Protein AF-A0AAV7FLM8-F1 (afdb_monomer_lite)

Foldseek 3Di:
DVVVVVLVVQVCQLPDPFFHPAPVRHDDPVCVVVQVVQSVDPFKHWHDWAQKKKWKFFFAAPDPDDDPDDDDDDDDPDPPPPRGTDTQDMDSDDDDVVVVCCSPPPDCPPPDPVVVVVVPGGDIDTDIDHTDIDMDGNDPVRQVVVQVVCVVVPVVVDDDDDDDDDHD

Sequence (168 aa):
MEFERRKAETLASLVAPWPDKSPKGSVDAAIAPLLDAINLHSSFFTTSSCSGRISILRQPGESPKPNHNEDKICPRKSKKKAGGGGWIFVSHEPVDPEVVVDLLFKSPATLSTVEMEEAEGGTLVFRFEPLIVAVECKDVMAAQELVATAIACGFRESGELNSLHLHF

pLDDT: mean 78.64, std 19.64, range [37.44, 98.06]

Secondary structure (DSSP, 8-state):
-HHHHHHHHHHHHHSSSSPPSSTTSS--TTTHHHHHHHHHSTTEEEEEEE--EEEEEEEPP-PPPPPS-----PPP------SPPEEEEEESS---HHHHHHHHH--GGG--HHHHHHHSS-EEEEEEE--EEEEEESSHHHHHHHHHHHHHTT-TT-----S-----

InterPro domains:
  IPR003827 tRNA wybutosine-synthesizing protein [PF02676] (6-161)
  IPR036602 tRNA wybutosine-synthesizing-like superfamily [G3DSA:3.30.1960.10] (1-166)
  IPR036602 tRNA wybutosine-synthesizing-like superfamily [SSF111278] (1-161)

Structure (mmCIF, N/CA/C/O backbone):
data_AF-A0AAV7FLM8-F1
#
_entry.id   AF-A0AAV7FLM8-F1
#
loop_
_atom_site.group_PDB
_atom_site.id
_atom_site.type_symbol
_atom_site.label_atom_id
_atom_site.label_alt_id
_atom_site.label_comp_id
_atom_site.label_asym_id
_atom_site.label_entity_id
_atom_site.label_seq_id
_atom_site.pdbx_PDB_ins_code
_atom_site.Cartn_x
_atom_site.Ca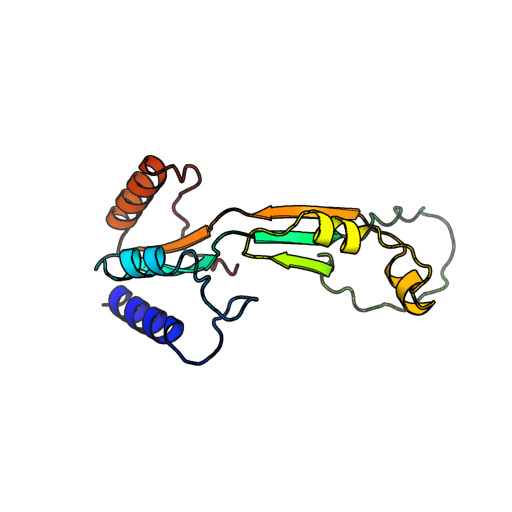rtn_y
_atom_site.Cartn_z
_atom_site.occupancy
_atom_site.B_iso_or_equiv
_atom_site.auth_seq_id
_atom_site.auth_comp_id
_atom_site.auth_asym_id
_atom_site.auth_atom_id
_atom_site.pdbx_PDB_model_num
ATOM 1 N N . MET A 1 1 ? -16.292 7.441 20.236 1.00 67.19 1 MET A N 1
ATOM 2 C CA . MET A 1 1 ? -17.182 8.192 19.323 1.00 67.19 1 MET A CA 1
ATOM 3 C C . MET A 1 1 ? -16.404 8.828 18.179 1.00 67.19 1 MET A C 1
ATOM 5 O O . MET A 1 1 ? -16.821 8.673 17.042 1.00 67.19 1 MET A O 1
ATOM 9 N N . GLU A 1 2 ? -15.285 9.512 18.439 1.00 93.19 2 GLU A N 1
ATOM 10 C CA . GLU A 1 2 ? -14.503 10.166 17.371 1.00 93.19 2 GLU A CA 1
ATOM 11 C C . GLU A 1 2 ? -13.884 9.153 16.384 1.00 93.19 2 GLU A C 1
ATOM 13 O O . GLU A 1 2 ? -13.943 9.349 15.175 1.00 93.19 2 GLU A O 1
ATOM 18 N N . PHE A 1 3 ? -13.344 8.038 16.892 1.00 94.38 3 PHE A N 1
ATOM 19 C CA . PHE A 1 3 ? -12.759 6.972 16.069 1.00 94.38 3 PHE A CA 1
ATOM 20 C C . PHE A 1 3 ? -13.796 6.321 15.149 1.00 94.38 3 PHE A C 1
ATOM 22 O O . PHE A 1 3 ? -13.578 6.180 13.952 1.00 94.38 3 PHE A O 1
ATOM 29 N N . GLU A 1 4 ? -14.956 5.968 15.697 1.00 96.06 4 GLU A N 1
ATOM 30 C CA . GLU A 1 4 ? -16.036 5.308 14.970 1.00 96.06 4 GLU A CA 1
ATOM 31 C C . GLU A 1 4 ? -16.588 6.206 13.855 1.00 96.06 4 GLU A C 1
ATOM 33 O O . GLU A 1 4 ? -16.884 5.719 12.764 1.00 96.06 4 GLU A O 1
ATOM 38 N N . ARG A 1 5 ? -16.655 7.523 14.099 1.00 96.12 5 ARG A N 1
ATOM 39 C CA . ARG A 1 5 ? -17.011 8.521 13.085 1.00 96.12 5 ARG A CA 1
ATOM 40 C C . ARG A 1 5 ? -15.993 8.539 11.939 1.00 96.12 5 ARG A 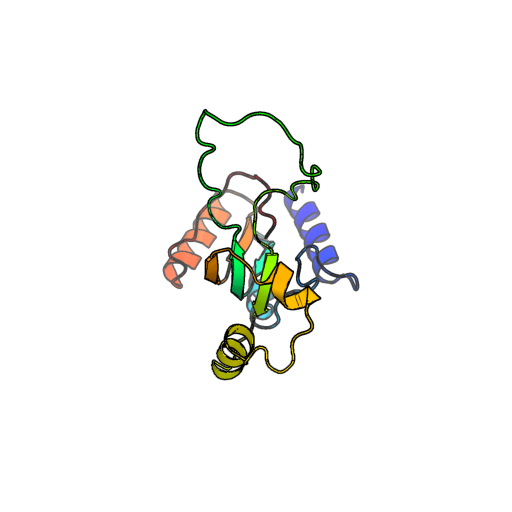C 1
ATOM 42 O O . ARG A 1 5 ? -16.387 8.389 10.786 1.00 96.12 5 ARG A O 1
ATOM 49 N N . ARG A 1 6 ? -14.692 8.662 12.242 1.00 94.81 6 ARG A N 1
ATOM 50 C CA . ARG A 1 6 ? -13.625 8.675 11.218 1.00 94.81 6 ARG A CA 1
ATOM 51 C C . ARG A 1 6 ? -13.538 7.366 10.440 1.00 94.81 6 ARG A C 1
ATOM 53 O O . ARG A 1 6 ? -13.351 7.392 9.223 1.00 94.81 6 ARG A O 1
ATOM 60 N N . LYS A 1 7 ? -13.739 6.234 11.117 1.00 95.50 7 LYS A N 1
ATOM 61 C CA . LYS A 1 7 ? -13.838 4.918 10.486 1.00 95.50 7 LYS A CA 1
ATOM 62 C C . LYS A 1 7 ? -14.981 4.882 9.476 1.00 95.50 7 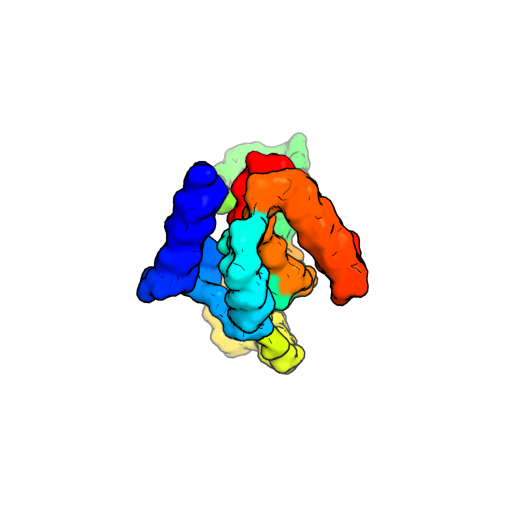LYS A C 1
ATOM 64 O O . LYS A 1 7 ? -14.757 4.532 8.322 1.00 95.50 7 LYS A O 1
ATOM 69 N N . ALA A 1 8 ? -16.189 5.270 9.888 1.00 94.31 8 ALA A N 1
ATOM 70 C CA . ALA A 1 8 ? -17.353 5.275 9.006 1.00 94.31 8 ALA A CA 1
ATOM 71 C C . ALA A 1 8 ? -17.143 6.178 7.777 1.00 94.31 8 ALA A C 1
ATOM 73 O O . ALA A 1 8 ? -17.431 5.764 6.656 1.00 94.31 8 ALA A O 1
ATOM 74 N N . GLU A 1 9 ? -16.586 7.376 7.971 1.00 92.81 9 GLU A N 1
ATOM 75 C CA . GLU A 1 9 ? -16.278 8.314 6.882 1.00 92.81 9 GLU A CA 1
ATOM 76 C C . GLU A 1 9 ? -15.227 7.764 5.910 1.00 92.81 9 GLU A C 1
A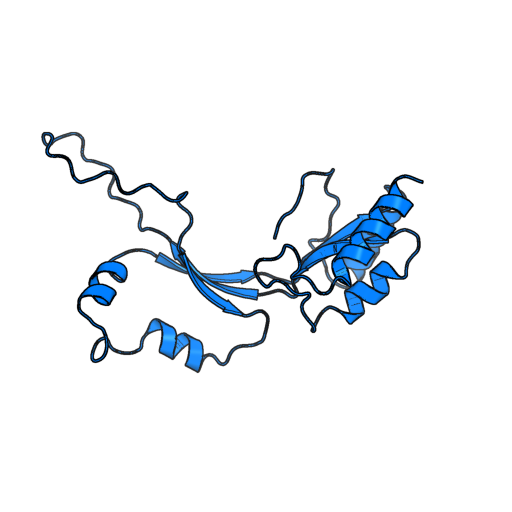TOM 78 O O . GLU A 1 9 ? -15.393 7.864 4.693 1.00 92.81 9 GLU A O 1
ATOM 83 N N . THR A 1 10 ? -14.165 7.147 6.429 1.00 90.81 10 THR A N 1
ATOM 84 C CA . THR A 1 10 ? -13.087 6.591 5.601 1.00 90.81 10 THR A CA 1
ATOM 85 C C . THR A 1 10 ? -13.578 5.402 4.783 1.00 90.81 10 THR A C 1
ATOM 87 O O . THR A 1 10 ? -13.349 5.356 3.576 1.00 90.81 10 THR A O 1
ATOM 90 N N . LEU A 1 11 ? -14.319 4.476 5.400 1.00 91.06 11 LEU A N 1
ATOM 91 C CA . LEU A 1 11 ? -14.888 3.326 4.693 1.00 91.06 11 LEU A CA 1
ATOM 92 C C . LEU A 1 11 ? -15.896 3.757 3.623 1.00 91.06 11 LEU A C 1
ATOM 94 O O . LEU A 1 11 ? -15.875 3.226 2.517 1.00 91.06 11 LEU A O 1
ATOM 98 N N . ALA A 1 12 ? -16.728 4.763 3.909 1.00 89.50 12 ALA A N 1
ATOM 99 C CA . ALA A 1 12 ? -17.630 5.324 2.908 1.00 89.50 12 ALA A CA 1
ATOM 100 C C . ALA A 1 12 ? -16.863 5.923 1.716 1.00 89.50 12 ALA A C 1
ATOM 102 O O . ALA A 1 12 ? -17.291 5.767 0.575 1.00 89.50 12 ALA A O 1
ATOM 103 N N . SER A 1 13 ? -15.713 6.563 1.962 1.00 85.12 13 SER A N 1
ATOM 104 C CA . SER A 1 13 ? -14.852 7.091 0.898 1.00 85.12 13 SER A CA 1
ATOM 105 C C . SER A 1 13 ? -14.172 5.998 0.073 1.00 85.12 13 SER A C 1
ATOM 107 O O . SER A 1 13 ? -13.953 6.223 -1.112 1.00 85.12 13 SER A O 1
ATOM 109 N N . LEU A 1 14 ? -13.823 4.853 0.667 1.00 80.38 14 LEU A N 1
ATOM 110 C CA . LEU A 1 14 ? -13.179 3.737 -0.041 1.00 80.38 14 LEU A CA 1
ATOM 111 C C . LEU A 1 14 ? -14.140 3.001 -0.986 1.00 80.38 14 LEU A C 1
ATOM 113 O O . LEU A 1 14 ? -13.709 2.460 -1.998 1.00 80.38 14 LEU A O 1
ATOM 117 N N . VAL A 1 15 ? -15.437 2.992 -0.667 1.00 78.12 15 VAL A N 1
ATOM 118 C CA . VAL A 1 15 ? -16.491 2.342 -1.472 1.00 78.12 15 VAL A CA 1
ATOM 119 C C . VAL A 1 15 ? -17.152 3.328 -2.450 1.00 78.12 15 VAL A C 1
ATOM 121 O O . VAL A 1 15 ? -18.007 2.955 -3.254 1.00 78.12 15 VAL A O 1
ATOM 124 N N . ALA A 1 16 ? -16.782 4.609 -2.392 1.00 74.31 16 ALA A N 1
ATOM 125 C CA . ALA A 1 16 ? -17.356 5.624 -3.255 1.00 74.31 16 ALA A CA 1
ATOM 126 C C . ALA A 1 16 ? -17.018 5.351 -4.738 1.00 74.31 16 ALA A C 1
ATOM 128 O O . ALA A 1 16 ? -15.926 4.889 -5.050 1.00 74.31 16 ALA A O 1
ATOM 129 N N . PRO A 1 17 ? -17.915 5.693 -5.681 1.00 66.44 17 PRO A N 1
ATOM 130 C CA . PRO A 1 17 ? -17.678 5.496 -7.116 1.00 66.44 17 PRO A CA 1
ATOM 131 C C . PRO A 1 17 ? -16.635 6.464 -7.701 1.00 66.44 17 PRO A C 1
ATOM 133 O O . PRO A 1 17 ? -16.362 6.431 -8.900 1.00 66.44 17 PRO A O 1
ATOM 136 N N . TRP A 1 18 ? -16.101 7.368 -6.879 1.00 70.19 18 TRP A N 1
ATOM 137 C CA . TRP A 1 18 ? -15.096 8.349 -7.267 1.00 70.19 18 TRP A CA 1
ATOM 138 C C . TRP A 1 18 ? -13.701 7.780 -7.025 1.00 70.19 18 TRP A C 1
ATOM 140 O O . TRP A 1 18 ? -13.533 7.012 -6.077 1.00 70.19 18 TRP A O 1
ATOM 150 N N . PRO A 1 19 ? -12.698 8.183 -7.824 1.00 67.69 19 PRO A N 1
ATOM 151 C CA . PRO A 1 19 ? -11.337 7.733 -7.611 1.00 67.69 19 PRO A CA 1
ATOM 152 C C . PRO A 1 19 ? -10.870 8.037 -6.187 1.00 67.69 19 PRO A C 1
ATOM 154 O O . PRO A 1 19 ? -11.159 9.115 -5.652 1.00 67.69 19 PRO A O 1
ATOM 157 N N . ASP A 1 20 ? -10.151 7.098 -5.577 1.00 69.88 20 ASP A N 1
ATOM 158 C CA . ASP A 1 20 ? -9.522 7.353 -4.287 1.00 69.88 20 ASP A CA 1
ATOM 159 C C . ASP A 1 20 ? -8.460 8.466 -4.399 1.00 69.88 20 ASP A C 1
ATOM 161 O O . ASP A 1 20 ? -8.133 8.970 -5.475 1.00 69.88 20 ASP A O 1
ATOM 165 N N . LYS A 1 21 ? -7.926 8.905 -3.258 1.00 67.94 21 LYS A N 1
ATOM 166 C CA . LYS A 1 21 ? -6.948 10.004 -3.228 1.00 67.94 21 LYS A CA 1
ATOM 167 C C . LYS A 1 21 ? -5.545 9.585 -3.687 1.00 67.94 21 LYS A C 1
ATOM 169 O O . LYS A 1 21 ? -4.650 10.430 -3.664 1.00 67.94 21 LYS A O 1
ATOM 174 N N . SER A 1 22 ? -5.328 8.316 -4.039 1.00 67.31 22 SER A N 1
ATOM 175 C CA . SER A 1 22 ? -4.030 7.848 -4.518 1.00 67.31 22 SER A CA 1
ATOM 176 C C . SER A 1 22 ? -3.797 8.303 -5.965 1.00 67.31 22 SER A C 1
ATOM 178 O O . SER A 1 22 ? -4.753 8.549 -6.702 1.00 67.3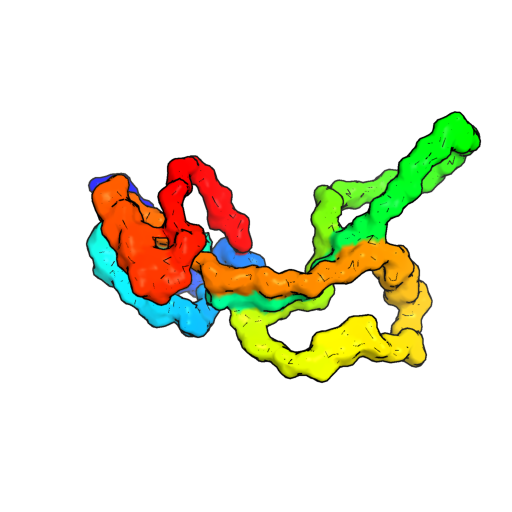1 22 SER A O 1
ATOM 180 N N . PRO A 1 23 ? -2.539 8.359 -6.437 1.00 63.00 23 PRO A N 1
ATOM 181 C CA . PRO A 1 23 ? -2.244 8.615 -7.847 1.00 63.00 23 PRO A CA 1
ATOM 182 C C . PRO A 1 23 ? -2.894 7.607 -8.809 1.00 63.00 23 PRO A C 1
ATOM 184 O O . PRO A 1 23 ? -3.133 7.942 -9.967 1.00 63.00 23 PRO A O 1
ATOM 187 N N . LYS A 1 24 ? -3.176 6.382 -8.336 1.00 68.56 24 LYS A N 1
ATOM 188 C CA . LYS A 1 24 ? -3.861 5.334 -9.103 1.00 68.56 24 LYS A CA 1
ATOM 189 C C . LYS A 1 24 ? -5.373 5.571 -9.174 1.00 68.56 24 LYS A C 1
ATOM 191 O O . LYS A 1 24 ? -6.006 5.167 -10.145 1.00 68.56 24 LYS A O 1
ATOM 196 N N . GLY A 1 25 ? -5.946 6.225 -8.165 1.00 71.81 25 GLY A N 1
ATOM 197 C CA . GLY A 1 25 ? -7.377 6.492 -8.073 1.00 71.81 25 GLY A CA 1
ATOM 198 C C . GLY A 1 25 ? -8.220 5.263 -7.724 1.00 71.81 25 GLY A C 1
ATOM 199 O O . GLY A 1 25 ? -9.441 5.312 -7.842 1.00 71.81 25 GLY A O 1
ATOM 200 N N . SER A 1 26 ? -7.608 4.151 -7.321 1.00 78.38 26 SER A N 1
ATOM 201 C CA . SER A 1 26 ? -8.320 2.941 -6.910 1.00 78.38 26 SER A CA 1
ATOM 202 C C . SER A 1 26 ? -7.455 2.083 -5.998 1.00 78.38 26 SER A C 1
ATOM 204 O O . SER A 1 26 ? -6.251 1.962 -6.238 1.00 78.38 26 SER A O 1
ATOM 206 N N . VAL A 1 27 ? -8.096 1.367 -5.076 1.00 82.81 27 VAL A N 1
ATOM 207 C CA . VAL A 1 27 ? -7.452 0.339 -4.254 1.00 82.81 27 VAL A CA 1
ATOM 208 C C . VAL A 1 27 ? -6.835 -0.752 -5.135 1.00 82.81 27 VAL A C 1
ATOM 210 O O . VAL A 1 27 ? -7.435 -1.223 -6.103 1.00 82.81 27 VAL A O 1
ATOM 213 N N . ASP A 1 28 ? -5.628 -1.188 -4.780 1.00 87.00 28 ASP A N 1
ATOM 214 C CA . ASP A 1 28 ? -4.955 -2.301 -5.442 1.00 87.00 28 ASP A CA 1
ATOM 215 C C . ASP A 1 28 ? -5.672 -3.633 -5.161 1.00 87.00 28 ASP A C 1
ATOM 217 O O . ASP A 1 28 ? -5.765 -4.078 -4.014 1.00 87.00 28 ASP A O 1
ATOM 221 N N . ALA A 1 29 ? -6.142 -4.303 -6.219 1.00 89.12 29 ALA A N 1
ATOM 222 C CA . ALA A 1 29 ? -6.907 -5.549 -6.117 1.00 89.12 29 ALA A CA 1
ATOM 223 C C . ALA A 1 29 ? -6.157 -6.653 -5.349 1.00 89.12 29 ALA A C 1
ATOM 225 O O . ALA A 1 29 ? -6.776 -7.415 -4.608 1.00 89.12 29 ALA A O 1
ATOM 226 N N . ALA A 1 30 ? -4.826 -6.698 -5.472 1.00 90.94 30 ALA A N 1
ATOM 227 C CA . ALA A 1 30 ? -3.972 -7.670 -4.796 1.00 90.94 30 ALA A CA 1
ATOM 228 C C . ALA A 1 30 ? -4.042 -7.598 -3.258 1.00 90.94 30 ALA A C 1
ATOM 230 O O . ALA A 1 30 ? -3.827 -8.610 -2.594 1.00 90.94 30 ALA A O 1
ATOM 231 N N . ILE A 1 31 ? -4.353 -6.428 -2.684 1.00 93.44 31 ILE A N 1
ATOM 232 C CA . ILE A 1 31 ? -4.432 -6.238 -1.225 1.00 93.44 31 ILE A CA 1
ATOM 233 C C . ILE A 1 31 ? -5.845 -5.966 -0.717 1.00 93.44 31 ILE A C 1
ATOM 235 O O . ILE A 1 31 ? -6.033 -5.935 0.496 1.00 93.44 31 ILE A O 1
ATOM 239 N N . ALA A 1 32 ? -6.842 -5.829 -1.595 1.00 92.31 32 ALA A N 1
ATOM 240 C CA . ALA A 1 32 ? -8.230 -5.607 -1.189 1.00 92.31 32 ALA A CA 1
ATOM 241 C C . ALA A 1 32 ? -8.718 -6.612 -0.116 1.00 92.31 32 ALA A C 1
ATOM 243 O O . ALA A 1 32 ? -9.220 -6.152 0.909 1.00 92.31 32 ALA A O 1
ATOM 244 N N . PRO A 1 33 ? -8.457 -7.937 -0.221 1.00 95.44 33 PRO A N 1
ATOM 245 C CA . PRO A 1 33 ? -8.868 -8.886 0.820 1.00 95.44 33 PRO A CA 1
ATOM 246 C C . PRO A 1 33 ? -8.220 -8.631 2.191 1.00 95.44 33 PRO A C 1
ATOM 248 O O . PRO A 1 33 ? -8.846 -8.850 3.227 1.00 95.44 33 PRO A O 1
ATOM 251 N N . LEU A 1 34 ? -6.967 -8.164 2.211 1.00 95.62 34 LEU A N 1
ATOM 252 C CA . LEU A 1 34 ? -6.268 -7.806 3.447 1.00 95.62 34 LEU A CA 1
ATOM 253 C C . LEU A 1 34 ? -6.881 -6.547 4.069 1.00 95.62 34 LEU A C 1
ATOM 255 O O . LEU A 1 34 ? -7.113 -6.514 5.277 1.00 95.62 34 LEU A O 1
ATOM 259 N N . LEU A 1 35 ? -7.159 -5.526 3.251 1.00 95.31 35 LEU A N 1
ATOM 260 C CA . LEU A 1 35 ? -7.777 -4.291 3.731 1.00 95.31 35 LEU A CA 1
ATOM 261 C C . LEU A 1 35 ? -9.176 -4.565 4.292 1.00 95.31 35 LEU A C 1
ATOM 263 O O . LEU A 1 35 ? -9.495 -4.089 5.379 1.00 95.31 35 LEU A O 1
ATOM 267 N N . ASP A 1 36 ? -9.977 -5.389 3.615 1.00 95.19 36 ASP A N 1
ATOM 268 C CA . ASP A 1 36 ? -11.303 -5.800 4.085 1.00 95.19 36 ASP A CA 1
ATOM 269 C C . ASP A 1 36 ? -11.230 -6.524 5.437 1.00 95.19 36 ASP A C 1
ATOM 271 O O . ASP A 1 36 ? -11.990 -6.205 6.356 1.00 95.19 36 ASP A O 1
ATOM 275 N N . ALA A 1 37 ? -10.275 -7.446 5.598 1.00 96.88 37 ALA A N 1
ATOM 276 C CA . ALA A 1 37 ? -10.068 -8.164 6.853 1.00 96.88 37 ALA A CA 1
ATOM 277 C C . ALA A 1 37 ? -9.703 -7.219 8.013 1.00 96.88 37 ALA A C 1
ATOM 279 O O . ALA A 1 37 ? -10.258 -7.342 9.106 1.00 96.88 37 ALA A O 1
ATOM 280 N N . ILE A 1 38 ? -8.818 -6.243 7.776 1.00 97.00 38 ILE A N 1
ATOM 281 C CA . ILE A 1 38 ? -8.458 -5.226 8.777 1.00 97.00 38 ILE A CA 1
ATOM 282 C C . ILE A 1 38 ? -9.675 -4.352 9.113 1.00 97.00 38 ILE A C 1
ATOM 284 O O . ILE A 1 38 ? -9.967 -4.108 10.284 1.00 97.00 38 ILE A O 1
ATOM 288 N N . ASN A 1 39 ? -10.418 -3.906 8.097 1.00 96.62 39 ASN A N 1
ATOM 289 C CA . ASN A 1 39 ? -11.564 -3.010 8.252 1.00 96.62 39 ASN A CA 1
ATOM 290 C C . ASN A 1 39 ? -12.756 -3.654 8.966 1.00 96.62 39 ASN A C 1
ATOM 292 O O . ASN A 1 39 ? -13.544 -2.942 9.600 1.00 96.62 39 ASN A O 1
ATOM 296 N N . LEU A 1 40 ? -12.874 -4.983 8.933 1.00 96.69 40 LEU A N 1
ATOM 297 C CA . LEU A 1 40 ? -13.889 -5.718 9.685 1.00 96.69 40 LEU A CA 1
ATOM 298 C C . LEU A 1 40 ? -13.670 -5.626 11.207 1.00 96.69 40 LEU A C 1
ATOM 300 O O . LEU A 1 40 ? -14.627 -5.709 11.978 1.00 96.69 40 LEU A O 1
ATOM 304 N N . HIS A 1 41 ? -12.433 -5.404 11.660 1.00 97.31 41 HIS A N 1
ATOM 305 C CA . HIS A 1 41 ? -12.102 -5.349 13.081 1.00 97.31 41 HIS A CA 1
ATOM 306 C C . HIS A 1 41 ? -12.567 -4.042 13.737 1.00 97.31 41 HIS A C 1
ATOM 308 O O . HIS A 1 41 ? -12.313 -2.950 13.234 1.00 97.31 41 HIS A O 1
ATOM 314 N N . SER A 1 42 ? -13.213 -4.105 14.903 1.00 96.88 42 SER A N 1
ATOM 315 C CA . SER A 1 42 ? -13.817 -2.929 15.555 1.00 96.88 42 SER A CA 1
ATOM 316 C C . SER A 1 42 ? -12.810 -1.856 15.989 1.00 96.88 42 SER A C 1
ATOM 318 O O . SER A 1 42 ? -13.194 -0.693 16.105 1.00 96.88 42 SER A O 1
ATOM 320 N N . SER A 1 43 ? -11.540 -2.222 16.183 1.00 97.56 43 SER A N 1
ATOM 321 C CA . SER A 1 43 ? -10.477 -1.310 16.630 1.00 97.56 43 SER A CA 1
ATOM 322 C C . SER A 1 43 ? -9.590 -0.754 15.513 1.00 97.56 43 SER A C 1
ATOM 324 O O . SER A 1 43 ? -8.684 0.017 15.820 1.00 97.56 43 SER A O 1
ATOM 326 N N . PHE A 1 44 ? -9.826 -1.114 14.245 1.00 97.19 44 PHE A N 1
ATOM 327 C CA . PHE A 1 44 ? -8.964 -0.723 13.120 1.00 97.19 44 PHE A CA 1
ATOM 328 C C . PHE A 1 44 ? -9.762 -0.169 11.944 1.00 97.19 44 PHE A C 1
ATOM 330 O O . PHE A 1 44 ? -10.904 -0.575 11.713 1.00 97.19 44 PHE A O 1
ATOM 337 N N . PHE A 1 45 ? -9.151 0.728 11.176 1.00 96.56 45 PHE A N 1
ATOM 338 C CA . PHE A 1 45 ? -9.529 0.955 9.784 1.00 96.56 45 PHE A CA 1
ATOM 339 C C . PHE A 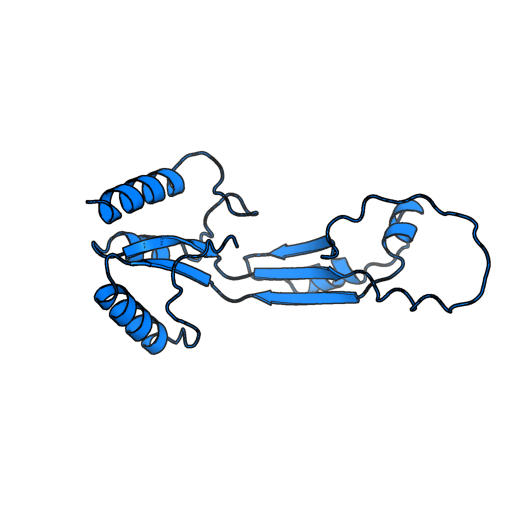1 45 ? -8.330 1.394 8.945 1.00 96.56 45 PHE A C 1
ATOM 341 O O . PHE A 1 45 ? -7.423 2.069 9.430 1.00 96.56 45 PHE A O 1
ATOM 348 N N . THR A 1 46 ? -8.318 0.996 7.680 1.00 94.88 46 THR A N 1
ATOM 349 C CA . THR A 1 46 ? -7.260 1.319 6.726 1.00 94.88 46 THR A CA 1
ATOM 350 C C . THR A 1 46 ? -7.489 2.699 6.128 1.00 94.88 46 THR A C 1
ATOM 352 O O . THR A 1 46 ? -8.620 3.081 5.827 1.00 94.88 46 THR A O 1
ATOM 355 N N . THR A 1 47 ? -6.403 3.424 5.898 1.00 90.69 47 THR A N 1
ATOM 356 C CA . THR A 1 47 ? -6.386 4.696 5.170 1.00 90.69 47 THR A CA 1
ATOM 357 C C . THR A 1 47 ? -5.584 4.506 3.874 1.00 90.69 47 THR A C 1
ATOM 359 O O . THR A 1 47 ? -5.796 3.517 3.170 1.00 90.69 47 THR A O 1
ATOM 362 N N . SER A 1 48 ? -4.659 5.410 3.540 1.00 87.31 48 SER A N 1
ATOM 363 C CA . SER A 1 48 ? -3.782 5.294 2.370 1.00 87.31 48 SER A CA 1
ATOM 364 C C . SER A 1 48 ? -3.003 3.970 2.392 1.00 87.31 48 SER A C 1
ATOM 366 O O . SER A 1 48 ? -2.218 3.728 3.307 1.00 87.31 48 SER A O 1
ATOM 368 N N . SER A 1 49 ? -3.204 3.114 1.390 1.00 90.06 49 SER A N 1
ATOM 369 C CA . SER A 1 49 ? -2.539 1.807 1.279 1.00 90.06 49 SER A CA 1
ATOM 370 C C . SER A 1 49 ? -2.136 1.529 -0.173 1.00 90.06 49 SER A C 1
ATOM 372 O O . SER A 1 49 ? -2.786 2.017 -1.093 1.00 90.06 49 SER A O 1
ATOM 374 N N . CYS A 1 50 ? -1.066 0.763 -0.380 1.00 91.38 50 CYS A N 1
ATOM 375 C CA . CYS A 1 50 ? -0.488 0.434 -1.686 1.00 91.38 50 CYS A CA 1
ATOM 376 C C . CYS A 1 50 ? 0.041 -1.004 -1.658 1.00 91.38 50 CYS A C 1
ATOM 378 O O . CYS A 1 50 ? 0.738 -1.365 -0.711 1.00 91.38 50 CYS A O 1
ATOM 380 N N . SER A 1 51 ? -0.225 -1.812 -2.691 1.00 93.19 51 SER A N 1
ATOM 381 C CA . SER A 1 51 ? 0.247 -3.206 -2.803 1.00 93.19 51 SER A CA 1
ATOM 382 C C . SER A 1 51 ? 1.757 -3.350 -3.005 1.00 93.19 51 SER A C 1
ATOM 384 O O . SER A 1 51 ? 2.275 -4.464 -3.048 1.00 93.19 51 SER A O 1
ATOM 386 N N . GLY A 1 52 ? 2.464 -2.228 -3.110 1.00 93.12 52 GLY A N 1
ATOM 387 C CA . GLY A 1 52 ? 3.828 -2.151 -3.601 1.00 93.12 52 GLY A CA 1
ATOM 388 C C . GLY A 1 52 ? 3.843 -1.812 -5.087 1.00 93.12 52 GLY A C 1
ATOM 389 O O . GLY A 1 52 ? 2.867 -2.020 -5.807 1.00 93.12 52 GLY A O 1
ATOM 390 N N . ARG A 1 53 ? 4.955 -1.237 -5.540 1.00 92.69 53 ARG A N 1
ATOM 391 C CA . ARG A 1 53 ? 5.118 -0.801 -6.928 1.00 92.69 53 ARG A CA 1
ATOM 392 C C . ARG A 1 53 ? 6.561 -0.892 -7.386 1.00 92.69 53 ARG A C 1
ATOM 394 O O . ARG A 1 53 ? 7.492 -0.692 -6.604 1.00 92.69 53 ARG A O 1
ATOM 401 N N . ILE A 1 54 ? 6.738 -1.111 -8.681 1.00 93.62 54 ILE A N 1
ATOM 402 C CA . ILE A 1 54 ? 7.981 -0.787 -9.375 1.00 93.62 54 ILE A CA 1
ATOM 403 C C . ILE A 1 54 ? 7.813 0.529 -10.121 1.00 93.62 54 ILE A C 1
ATOM 405 O O . ILE A 1 54 ? 6.734 0.848 -10.622 1.00 93.62 54 ILE A O 1
ATOM 409 N N . SER A 1 55 ? 8.883 1.311 -10.190 1.00 92.75 55 SER A N 1
ATOM 410 C CA . SER A 1 55 ? 8.858 2.603 -10.860 1.00 92.75 55 SER A CA 1
ATOM 411 C C . SER A 1 55 ? 10.197 2.974 -11.470 1.00 92.75 55 SER A C 1
ATOM 413 O O . SER A 1 55 ? 11.252 2.547 -11.000 1.00 92.75 55 SER A O 1
ATOM 415 N N . ILE A 1 56 ? 10.138 3.787 -12.521 1.00 92.00 56 ILE A N 1
ATOM 416 C CA . ILE A 1 56 ? 11.298 4.417 -13.144 1.00 92.00 56 ILE A CA 1
ATOM 417 C C . ILE A 1 56 ? 11.067 5.916 -13.092 1.00 92.00 56 ILE A C 1
ATOM 419 O O . ILE A 1 56 ? 10.086 6.416 -13.644 1.00 92.00 56 ILE A O 1
ATOM 423 N N . LEU A 1 57 ? 11.972 6.630 -12.430 1.00 89.94 57 LEU A N 1
ATOM 424 C CA . LEU A 1 57 ? 11.927 8.084 -12.318 1.00 89.94 57 LEU A CA 1
ATOM 425 C C . LEU A 1 57 ? 13.166 8.692 -12.971 1.00 89.94 57 LEU A C 1
ATOM 427 O O . LEU A 1 57 ? 14.279 8.215 -12.751 1.00 89.94 57 LEU A O 1
ATOM 431 N N . ARG A 1 58 ? 12.992 9.774 -13.732 1.00 86.31 58 ARG A N 1
ATOM 432 C CA . ARG A 1 58 ? 14.107 10.584 -14.239 1.00 86.31 58 ARG A CA 1
ATOM 433 C C . ARG A 1 58 ? 14.416 11.693 -13.260 1.00 86.31 58 ARG A C 1
ATOM 435 O O . ARG A 1 58 ? 13.702 12.689 -13.241 1.00 86.31 58 ARG A O 1
ATOM 442 N N . GLN A 1 59 ? 15.480 11.553 -12.482 1.00 84.06 59 GLN A N 1
ATOM 443 C CA . GLN A 1 59 ? 15.965 12.626 -11.623 1.00 84.06 59 GLN A CA 1
ATOM 444 C C . GLN A 1 59 ? 16.815 13.613 -12.437 1.00 84.06 59 GLN A C 1
ATOM 446 O O . GLN A 1 59 ? 17.618 13.173 -13.266 1.00 84.06 59 GLN A O 1
ATOM 451 N N . PRO A 1 60 ? 16.665 14.935 -12.224 1.00 76.19 60 PRO A N 1
ATOM 452 C CA . PRO A 1 60 ? 17.542 15.917 -12.850 1.00 76.19 60 PRO A CA 1
ATOM 453 C C . PRO A 1 60 ? 18.999 15.600 -12.505 1.00 76.19 60 PRO A C 1
ATOM 455 O O . PRO A 1 60 ? 19.299 15.271 -11.357 1.00 76.19 60 PRO A O 1
ATOM 458 N N . GLY A 1 61 ? 19.901 15.699 -13.482 1.00 66.06 61 GLY A N 1
ATOM 459 C CA . GLY A 1 61 ? 21.332 15.581 -13.208 1.00 66.06 61 GLY A CA 1
ATOM 460 C C . GLY A 1 61 ? 21.775 16.686 -12.251 1.00 66.06 61 GLY A C 1
ATOM 461 O O . GLY A 1 61 ? 21.200 17.780 -12.256 1.00 66.06 61 GLY A O 1
ATOM 462 N N . GLU A 1 62 ? 22.791 16.422 -11.428 1.00 61.38 62 GLU A N 1
ATOM 463 C CA . GLU A 1 62 ? 23.430 17.487 -10.659 1.00 61.38 62 GLU A CA 1
ATOM 464 C C . GLU A 1 62 ? 23.928 18.551 -11.642 1.00 61.38 62 GLU A C 1
ATOM 466 O O . GLU A 1 62 ? 24.809 18.299 -12.465 1.00 61.38 62 GLU A O 1
ATOM 471 N N . SER A 1 63 ? 23.341 19.749 -11.600 1.00 54.59 63 SER A N 1
ATOM 472 C CA . SER A 1 63 ? 23.877 20.874 -12.358 1.00 54.59 63 SER A CA 1
ATOM 473 C C . SER A 1 63 ? 25.315 21.114 -11.888 1.00 54.59 63 SER A C 1
ATOM 475 O O . SER A 1 63 ? 25.512 21.199 -10.668 1.00 54.59 63 SER A O 1
ATOM 477 N N . PRO A 1 64 ? 26.301 21.276 -12.792 1.00 52.91 64 PRO A N 1
ATOM 478 C CA . PRO A 1 64 ? 27.636 21.704 -12.402 1.00 52.91 64 PRO A CA 1
ATOM 479 C C . PRO A 1 64 ? 27.508 22.939 -11.510 1.00 52.91 64 PRO A C 1
ATOM 481 O O . PRO A 1 64 ? 26.789 23.882 -11.855 1.00 52.91 64 PRO A O 1
ATOM 484 N N . LYS A 1 65 ? 28.146 22.918 -10.332 1.00 45.88 65 LYS A N 1
ATOM 485 C CA . LYS A 1 65 ? 28.199 24.096 -9.458 1.00 45.88 65 LYS A CA 1
ATOM 486 C C . LYS A 1 65 ? 28.680 25.272 -10.314 1.00 45.88 65 LYS A C 1
ATOM 488 O O . LYS A 1 65 ? 29.670 25.096 -11.026 1.00 45.88 65 LYS A O 1
ATOM 493 N N . PRO A 1 66 ? 28.000 26.431 -10.299 1.00 46.41 66 PRO A N 1
ATOM 494 C CA . PRO A 1 66 ? 28.435 27.558 -11.104 1.00 46.41 66 PRO A CA 1
ATOM 495 C C . PRO A 1 66 ? 29.857 27.914 -10.676 1.00 46.41 66 PRO A C 1
ATOM 497 O O . PRO A 1 66 ? 30.096 28.256 -9.515 1.00 46.41 66 PRO A O 1
ATOM 500 N N . ASN A 1 67 ? 30.806 27.789 -11.604 1.00 44.69 67 ASN A N 1
ATOM 501 C CA . ASN A 1 67 ? 32.110 28.397 -11.426 1.00 44.69 67 ASN A CA 1
ATOM 502 C C . ASN A 1 67 ? 31.867 29.897 -11.246 1.00 44.69 67 ASN A C 1
ATOM 504 O O . ASN A 1 67 ? 31.136 30.520 -12.012 1.00 44.69 67 ASN A O 1
ATOM 508 N N . HIS A 1 68 ? 32.431 30.455 -10.179 1.00 49.59 68 HIS A N 1
ATOM 509 C CA . HIS A 1 68 ? 32.333 31.867 -9.823 1.00 49.59 68 HIS A CA 1
ATOM 510 C C . HIS A 1 68 ? 33.213 32.715 -10.755 1.00 49.59 68 HIS A C 1
ATOM 512 O O . HIS A 1 68 ? 34.142 33.384 -10.324 1.00 49.59 68 HIS A O 1
ATOM 518 N N . ASN A 1 69 ? 32.973 32.640 -12.054 1.00 50.59 69 ASN A N 1
ATOM 519 C CA . ASN A 1 69 ? 33.471 33.585 -13.033 1.00 50.59 69 ASN A CA 1
ATOM 520 C C . ASN A 1 69 ? 32.626 33.391 -14.289 1.00 50.59 69 ASN A C 1
ATOM 522 O O . ASN A 1 69 ? 32.320 32.249 -14.598 1.00 50.59 69 ASN A O 1
ATOM 526 N N . GLU A 1 70 ? 32.287 34.481 -14.969 1.00 41.31 70 GLU A N 1
ATOM 527 C CA . GLU A 1 70 ? 31.587 34.599 -16.262 1.00 41.31 70 GLU A CA 1
ATOM 528 C C . GLU A 1 70 ? 30.233 35.322 -16.150 1.00 41.31 70 GLU A C 1
ATOM 530 O O . GLU A 1 70 ? 29.295 34.926 -15.453 1.00 41.31 70 GLU A O 1
ATOM 535 N N . ASP A 1 71 ? 30.210 36.472 -16.821 1.00 44.56 71 ASP A N 1
ATOM 536 C CA . ASP A 1 71 ? 29.209 37.519 -16.752 1.00 44.56 71 ASP A CA 1
ATOM 537 C C . ASP A 1 71 ? 27.854 37.136 -17.355 1.00 44.56 71 ASP A C 1
ATOM 539 O O . ASP A 1 71 ? 27.703 36.327 -18.268 1.00 44.56 71 ASP A O 1
ATOM 543 N N . LYS A 1 72 ? 26.839 37.799 -16.808 1.00 51.28 72 LYS A N 1
ATOM 544 C CA . LYS A 1 72 ? 25.411 37.643 -17.075 1.00 51.28 72 LYS A CA 1
ATOM 545 C C . LYS A 1 72 ? 25.037 37.719 -18.561 1.00 51.28 72 LYS A C 1
ATOM 547 O O . LYS A 1 72 ? 25.022 38.812 -19.118 1.00 51.28 72 LYS A O 1
ATOM 552 N N . ILE A 1 73 ? 24.472 36.635 -19.099 1.00 40.66 73 ILE A N 1
ATOM 553 C CA . ILE A 1 73 ? 23.342 36.690 -20.046 1.00 40.66 73 ILE A CA 1
ATOM 554 C C . ILE A 1 73 ? 22.319 35.615 -19.650 1.00 40.66 73 ILE A C 1
ATOM 556 O O . ILE A 1 73 ? 22.616 34.428 -19.580 1.00 40.66 73 ILE A O 1
ATOM 560 N N . CYS A 1 74 ? 21.106 36.058 -19.321 1.00 44.19 74 CYS A N 1
ATOM 561 C CA . CYS A 1 74 ? 20.022 35.250 -18.764 1.00 44.19 74 CYS A CA 1
ATOM 562 C C . CYS A 1 74 ? 19.436 34.235 -19.767 1.00 44.19 74 CYS A C 1
ATOM 564 O O . CYS A 1 74 ? 18.887 34.674 -20.781 1.00 44.19 74 CYS A O 1
ATOM 566 N N . PRO A 1 75 ? 19.327 32.933 -19.433 1.00 37.44 75 PRO A N 1
ATOM 567 C CA . PRO A 1 75 ? 18.281 32.093 -19.983 1.00 37.44 75 PRO A CA 1
ATOM 568 C C . PRO A 1 75 ? 17.055 32.093 -19.058 1.00 37.44 75 PRO A C 1
ATOM 570 O O . PRO A 1 75 ? 17.120 32.273 -17.839 1.00 37.44 75 PRO A O 1
ATOM 573 N N . ARG A 1 76 ? 15.895 31.964 -19.698 1.00 37.78 76 ARG A N 1
ATOM 574 C CA . ARG A 1 76 ? 14.544 32.073 -19.142 1.00 37.78 76 ARG A CA 1
ATOM 575 C C . ARG A 1 76 ? 14.373 31.174 -17.911 1.00 37.78 76 ARG A C 1
ATOM 577 O O . ARG A 1 76 ? 14.652 29.982 -17.967 1.00 37.78 76 ARG A O 1
ATOM 584 N N . LYS A 1 77 ? 13.848 31.738 -16.816 1.00 37.50 77 LYS A N 1
ATOM 585 C CA . LYS A 1 77 ? 13.406 30.986 -15.632 1.00 37.50 77 LYS A CA 1
ATOM 586 C C . LYS A 1 77 ? 12.231 30.081 -16.025 1.00 37.50 77 LYS A C 1
ATOM 588 O O . LYS A 1 77 ? 11.077 30.496 -15.926 1.00 37.50 77 LYS A O 1
ATOM 593 N N . SER A 1 78 ? 12.505 28.857 -16.470 1.00 38.12 78 SER A N 1
ATOM 594 C CA . SER A 1 78 ? 11.498 27.801 -16.447 1.00 38.12 78 SER A CA 1
ATOM 595 C C . SER A 1 78 ? 11.098 27.599 -14.986 1.00 38.12 78 SER A C 1
ATOM 597 O O . SER A 1 78 ? 11.939 27.547 -14.084 1.00 38.12 78 SER A O 1
ATOM 599 N N . LYS A 1 79 ? 9.788 27.610 -14.722 1.00 37.47 79 LYS A N 1
ATOM 600 C CA . LYS A 1 79 ? 9.231 27.342 -13.395 1.00 37.47 79 LYS A CA 1
ATOM 601 C C . LYS A 1 79 ? 9.815 26.013 -12.918 1.00 37.47 79 LYS A C 1
ATOM 603 O O . LYS A 1 79 ? 9.447 24.971 -13.452 1.00 37.47 79 LYS A O 1
ATOM 608 N N . LYS A 1 80 ? 10.727 26.054 -11.942 1.00 39.97 80 LYS A N 1
ATOM 609 C CA . LYS A 1 80 ? 11.221 24.863 -11.249 1.00 39.97 80 LYS A CA 1
ATOM 610 C C . LYS A 1 80 ? 10.006 24.185 -10.613 1.00 39.97 80 LYS A C 1
ATOM 612 O O . LYS A 1 80 ? 9.573 24.596 -9.538 1.00 39.97 80 LYS A O 1
ATOM 617 N N . LYS A 1 81 ? 9.422 23.185 -11.287 1.00 45.50 81 LYS A N 1
ATOM 618 C CA . LYS A 1 81 ? 8.672 22.135 -10.590 1.00 45.50 81 LYS A CA 1
ATOM 619 C C . LYS A 1 81 ? 9.624 21.632 -9.502 1.00 45.50 81 LYS A C 1
ATOM 621 O O . LYS A 1 81 ? 10.818 21.497 -9.776 1.00 45.50 81 LYS A O 1
ATOM 626 N N . ALA A 1 82 ? 9.133 21.510 -8.268 1.00 43.66 82 ALA A N 1
ATOM 627 C CA . ALA A 1 82 ? 9.918 21.030 -7.131 1.00 43.66 82 ALA A CA 1
ATOM 628 C C . ALA A 1 82 ? 10.804 19.864 -7.595 1.00 43.66 82 ALA A C 1
ATOM 630 O O . ALA A 1 82 ? 10.299 19.006 -8.308 1.00 43.66 82 ALA A O 1
ATOM 631 N N . GLY A 1 83 ? 12.103 19.898 -7.280 1.00 48.22 83 GLY A N 1
ATOM 632 C CA . GLY A 1 83 ? 13.179 19.141 -7.945 1.00 48.22 83 GLY A CA 1
ATOM 633 C C . GLY A 1 83 ? 13.127 17.606 -7.880 1.00 48.22 83 GLY A C 1
ATOM 634 O O . GLY A 1 83 ? 14.166 16.968 -7.999 1.00 48.22 83 GLY A O 1
ATOM 635 N N . GLY A 1 84 ? 11.954 17.011 -7.678 1.00 52.00 84 GLY A N 1
ATOM 636 C CA . GLY A 1 84 ? 11.680 15.610 -7.937 1.00 52.00 84 GLY A CA 1
ATOM 637 C C . GLY A 1 84 ? 11.515 15.383 -9.435 1.00 52.00 84 GLY A C 1
ATOM 638 O O . GLY A 1 84 ? 10.836 16.133 -10.133 1.00 52.00 84 GLY A O 1
ATOM 639 N N . GLY A 1 85 ? 12.185 14.354 -9.921 1.00 65.38 85 GLY A N 1
ATOM 640 C CA . GLY A 1 85 ? 12.104 13.894 -11.293 1.00 65.38 85 GLY A CA 1
ATOM 641 C C . GLY A 1 85 ? 10.699 13.618 -11.835 1.00 65.38 85 GLY A C 1
ATOM 642 O O . GLY A 1 85 ? 9.716 13.587 -11.097 1.00 65.38 85 GLY A O 1
ATOM 643 N N . GLY A 1 86 ? 10.614 13.371 -13.143 1.00 78.44 86 GLY A N 1
ATOM 644 C CA . GLY A 1 86 ? 9.393 12.878 -13.786 1.00 78.44 86 GLY A CA 1
ATOM 645 C C . GLY A 1 86 ? 9.271 11.357 -13.675 1.00 78.44 86 GLY A C 1
ATOM 646 O O . GLY A 1 86 ? 10.276 10.651 -13.773 1.00 78.44 86 GLY A O 1
ATOM 647 N N . TRP A 1 87 ? 8.053 10.849 -13.493 1.00 84.88 87 TRP A N 1
ATOM 648 C CA . TRP A 1 87 ? 7.773 9.416 -13.596 1.00 84.88 87 TRP A CA 1
ATOM 649 C C . TRP A 1 87 ? 7.788 9.008 -15.072 1.00 84.88 87 TRP A C 1
ATOM 651 O O . TRP A 1 87 ? 7.071 9.595 -15.878 1.00 84.88 87 TRP A O 1
ATOM 661 N N . ILE A 1 88 ? 8.607 8.017 -15.413 1.00 88.31 88 ILE A N 1
ATOM 662 C CA . ILE A 1 88 ? 8.655 7.393 -16.744 1.00 88.31 88 ILE A CA 1
ATOM 663 C C . ILE A 1 88 ? 7.794 6.131 -16.759 1.00 88.31 88 ILE A C 1
ATOM 665 O O . ILE A 1 88 ? 7.122 5.842 -17.742 1.00 88.31 88 ILE A O 1
ATOM 669 N N . PHE A 1 89 ? 7.815 5.379 -15.658 1.00 90.56 89 PHE A N 1
ATOM 670 C CA . PHE A 1 89 ? 7.110 4.111 -15.542 1.00 90.56 89 PHE A CA 1
ATOM 671 C C . PHE A 1 89 ? 6.635 3.878 -14.112 1.00 90.56 89 PHE A C 1
ATOM 673 O O . PHE A 1 89 ? 7.366 4.192 -13.169 1.00 90.56 89 PHE A O 1
ATOM 680 N N . VAL A 1 90 ? 5.444 3.293 -13.961 1.00 91.62 90 VAL A N 1
ATOM 681 C CA . VAL A 1 90 ? 4.886 2.801 -12.693 1.00 91.62 90 VAL A CA 1
ATOM 682 C C . VAL A 1 90 ? 4.075 1.549 -12.966 1.00 91.62 90 VAL A C 1
ATOM 684 O O . VAL A 1 90 ? 3.242 1.549 -13.867 1.00 91.62 90 VAL A O 1
ATOM 687 N N . SER A 1 91 ? 4.265 0.515 -12.153 1.00 91.94 91 SER A N 1
ATOM 688 C CA . SER A 1 91 ? 3.367 -0.637 -12.112 1.00 91.94 91 SER A CA 1
ATOM 689 C C . SER A 1 91 ? 3.178 -1.120 -10.681 1.00 91.94 91 SER A C 1
ATOM 691 O O . SER A 1 91 ? 4.144 -1.208 -9.927 1.00 91.94 91 SER A O 1
ATOM 693 N N . HIS A 1 92 ? 1.935 -1.454 -10.338 1.00 91.81 92 HIS A N 1
ATOM 694 C CA . HIS A 1 92 ? 1.556 -2.127 -9.089 1.00 91.81 92 HIS A CA 1
ATOM 695 C C . HIS A 1 92 ? 1.484 -3.657 -9.255 1.00 91.81 92 HIS A C 1
ATOM 697 O O . HIS A 1 92 ? 1.286 -4.379 -8.285 1.00 91.81 92 HIS A O 1
ATOM 703 N N . GLU A 1 93 ? 1.672 -4.144 -10.484 1.00 91.31 93 GLU A N 1
ATOM 704 C CA . GLU A 1 93 ? 1.651 -5.559 -10.855 1.00 91.31 93 GLU A CA 1
ATOM 705 C C . GLU A 1 93 ? 3.034 -6.011 -11.346 1.00 91.31 93 GLU A C 1
ATOM 707 O O . GLU A 1 93 ? 3.829 -5.165 -11.783 1.00 91.31 93 GLU A O 1
ATOM 712 N N . PRO A 1 94 ? 3.336 -7.324 -11.329 1.00 91.31 94 PRO A N 1
ATOM 713 C CA . PRO A 1 94 ? 4.515 -7.867 -11.992 1.00 91.31 94 PRO A CA 1
ATOM 714 C C . PRO A 1 94 ? 4.593 -7.415 -13.454 1.00 91.31 94 PRO A C 1
ATOM 716 O O . PRO A 1 94 ? 3.592 -7.402 -14.170 1.00 91.31 94 PRO A O 1
ATOM 719 N N . VAL A 1 95 ? 5.793 -7.052 -13.898 1.00 91.62 95 VAL A N 1
ATOM 720 C CA . VAL A 1 95 ? 6.040 -6.548 -15.254 1.00 91.62 95 VAL A CA 1
ATOM 721 C C . VAL A 1 95 ? 7.038 -7.455 -15.943 1.00 91.62 95 VAL A C 1
ATOM 723 O O . VAL A 1 95 ? 8.041 -7.839 -15.342 1.00 91.62 95 VAL A O 1
ATOM 726 N N . ASP A 1 96 ? 6.758 -7.778 -17.202 1.00 93.94 96 ASP A N 1
ATOM 727 C CA . ASP A 1 96 ? 7.707 -8.461 -18.073 1.00 93.94 96 ASP A CA 1
ATOM 728 C C . ASP A 1 96 ? 8.968 -7.587 -18.241 1.00 93.94 96 ASP A C 1
ATOM 730 O O . ASP A 1 96 ? 8.852 -6.441 -18.696 1.00 93.94 96 ASP A O 1
ATOM 734 N N . PRO A 1 97 ? 10.167 -8.079 -17.873 1.00 92.44 97 PRO A N 1
ATOM 735 C CA . PRO A 1 97 ? 11.410 -7.332 -18.023 1.00 92.44 97 PRO A CA 1
ATOM 736 C C . PRO A 1 97 ? 11.631 -6.776 -19.432 1.00 92.44 97 PRO A C 1
ATOM 738 O O . PRO A 1 97 ? 12.180 -5.682 -19.557 1.00 92.44 97 PRO A O 1
ATOM 741 N N . GLU A 1 98 ? 11.161 -7.466 -20.476 1.00 92.88 98 GLU A N 1
ATOM 742 C CA . GLU A 1 98 ? 11.314 -7.010 -21.862 1.00 92.88 98 GLU A CA 1
ATOM 743 C C . GLU A 1 98 ? 10.570 -5.695 -22.119 1.00 92.88 98 GLU A C 1
ATOM 745 O O . GLU A 1 98 ? 11.079 -4.829 -22.822 1.00 92.88 98 GLU A O 1
ATOM 750 N N . VAL A 1 99 ? 9.422 -5.463 -21.468 1.00 88.94 99 VAL A N 1
ATOM 751 C CA . VAL A 1 99 ? 8.691 -4.184 -21.557 1.00 88.94 99 VAL A CA 1
ATOM 752 C C . VAL A 1 99 ? 9.527 -3.038 -20.989 1.00 88.94 99 VAL A C 1
ATOM 754 O O . VAL A 1 99 ? 9.528 -1.933 -21.534 1.00 88.94 99 VAL A O 1
ATOM 757 N N . VAL A 1 100 ? 10.255 -3.293 -19.900 1.00 90.00 100 VAL A N 1
ATOM 758 C CA . VAL A 1 100 ? 11.128 -2.298 -19.266 1.00 90.00 100 VAL A CA 1
ATOM 759 C C . VAL A 1 100 ? 12.375 -2.049 -20.112 1.00 90.00 100 VAL A C 1
ATOM 761 O O . VAL A 1 100 ? 12.753 -0.895 -20.308 1.00 90.00 100 VAL A O 1
ATOM 764 N N . VAL A 1 101 ? 13.001 -3.105 -20.637 1.00 90.25 101 VAL A N 1
ATOM 765 C CA . VAL A 1 101 ? 14.158 -2.997 -21.541 1.00 90.25 101 VAL A CA 1
ATOM 766 C C . VAL A 1 101 ? 13.777 -2.205 -22.788 1.00 90.25 101 VAL A C 1
ATOM 768 O O . VAL A 1 101 ? 14.466 -1.253 -23.153 1.00 90.25 101 VAL A O 1
ATOM 771 N N . ASP A 1 102 ? 12.639 -2.535 -23.388 1.00 89.25 102 ASP A N 1
ATOM 772 C CA . ASP A 1 102 ? 12.101 -1.846 -24.550 1.00 89.25 102 ASP A CA 1
ATOM 773 C C . ASP A 1 102 ? 11.843 -0.363 -24.274 1.00 89.25 102 ASP A C 1
ATOM 775 O O . ASP A 1 102 ? 12.203 0.489 -25.086 1.00 89.25 102 ASP A O 1
ATOM 779 N N . LEU A 1 103 ? 11.244 -0.040 -23.126 1.00 85.62 103 LEU A N 1
ATOM 780 C CA . LEU A 1 103 ? 10.978 1.338 -22.717 1.00 85.62 103 LEU A CA 1
ATOM 781 C C . LEU A 1 103 ? 12.266 2.156 -22.540 1.00 85.62 103 LEU A C 1
ATOM 783 O O . LEU A 1 103 ? 12.281 3.350 -22.829 1.00 85.62 103 LEU A O 1
ATOM 787 N N . LEU A 1 104 ? 13.331 1.526 -22.039 1.00 85.50 104 LEU A N 1
ATOM 788 C CA . LEU A 1 104 ? 14.581 2.200 -21.688 1.00 85.50 104 LEU A CA 1
ATOM 789 C C . LEU A 1 104 ? 15.584 2.292 -22.842 1.00 85.50 104 LEU A C 1
ATOM 791 O O . LEU A 1 104 ? 16.364 3.243 -22.882 1.00 85.50 104 LEU A O 1
ATOM 795 N N . PHE A 1 105 ? 15.597 1.310 -23.745 1.00 83.19 105 PHE A N 1
ATOM 796 C CA . PHE A 1 105 ? 16.698 1.113 -24.694 1.00 83.19 105 PHE A CA 1
ATOM 797 C C . PHE A 1 105 ? 16.270 1.002 -26.161 1.00 83.19 105 PHE A C 1
ATOM 799 O O . PHE A 1 105 ? 17.136 0.817 -27.022 1.00 83.19 105 PHE A O 1
ATOM 806 N N . LYS A 1 106 ? 14.976 1.127 -26.495 1.00 74.12 106 LYS A N 1
ATOM 807 C CA . LYS A 1 106 ? 14.567 1.164 -27.907 1.00 74.12 106 LYS A CA 1
ATOM 808 C C . LYS A 1 106 ? 15.241 2.325 -28.640 1.00 74.12 106 LYS A C 1
ATOM 810 O O . LYS A 1 106 ? 15.283 3.461 -28.175 1.00 74.12 106 LYS A O 1
ATOM 815 N N . SER A 1 107 ? 15.813 1.985 -29.794 1.00 56.66 107 SER A N 1
ATOM 816 C CA . SER A 1 107 ? 16.686 2.853 -30.583 1.00 56.66 107 SER A CA 1
ATOM 817 C C . SER A 1 107 ? 15.976 4.144 -31.034 1.00 56.66 107 SER A C 1
ATOM 819 O O . SER A 1 107 ? 14.826 4.074 -31.470 1.00 56.66 107 SER A O 1
ATOM 821 N N . PRO A 1 108 ? 16.660 5.306 -31.040 1.00 56.81 108 PRO A N 1
ATOM 822 C CA . PRO A 1 108 ? 16.105 6.602 -31.450 1.00 56.81 108 PRO A CA 1
ATOM 823 C C . PRO A 1 108 ? 15.730 6.717 -32.938 1.00 56.81 108 PRO A C 1
ATOM 825 O O . PRO A 1 108 ? 15.321 7.788 -33.374 1.00 56.81 108 PRO A O 1
ATOM 828 N N . ALA A 1 109 ? 15.809 5.640 -33.728 1.00 55.94 109 ALA A N 1
ATOM 829 C CA . ALA A 1 109 ? 15.402 5.633 -35.138 1.00 55.94 109 ALA A CA 1
ATOM 830 C C . ALA A 1 109 ? 13.913 5.990 -35.369 1.00 55.94 109 ALA A C 1
ATOM 832 O O . ALA A 1 109 ? 13.507 6.199 -36.511 1.00 55.94 109 ALA A O 1
ATOM 833 N N . THR A 1 110 ? 13.107 6.074 -34.306 1.00 53.84 110 THR A N 1
ATOM 834 C CA . THR A 1 110 ? 11.684 6.449 -34.332 1.00 53.84 110 THR A CA 1
ATOM 835 C C . THR A 1 110 ? 11.343 7.700 -33.516 1.00 53.84 110 THR A C 1
ATOM 837 O O . THR A 1 110 ? 10.166 8.043 -33.444 1.00 53.84 110 THR A O 1
ATOM 840 N N . LEU A 1 111 ? 12.319 8.372 -32.891 1.00 53.88 111 LEU A N 1
ATOM 841 C CA . LEU A 1 111 ? 12.060 9.540 -32.040 1.00 53.88 111 LEU A CA 1
ATOM 842 C C . LEU A 1 111 ? 12.163 10.842 -32.838 1.00 53.88 111 LEU A C 1
ATOM 844 O O . LEU A 1 111 ? 13.077 11.049 -33.637 1.00 53.88 111 LEU A O 1
ATOM 848 N N . SER A 1 112 ? 11.204 11.733 -32.614 1.00 55.56 112 SER A N 1
ATOM 849 C CA . SER A 1 112 ? 11.223 13.091 -33.150 1.00 55.56 112 SER A CA 1
ATOM 850 C C . SER A 1 112 ? 12.316 13.928 -32.471 1.00 55.56 112 SER A C 1
ATOM 852 O O . SER A 1 112 ? 12.687 13.688 -31.323 1.00 55.56 112 SER A O 1
ATOM 854 N N . THR A 1 113 ? 12.812 14.967 -33.149 1.00 54.25 113 THR A N 1
ATOM 855 C CA . THR A 1 113 ? 13.847 15.881 -32.618 1.00 54.25 113 THR A CA 1
ATOM 856 C C . THR A 1 113 ? 13.468 16.534 -31.282 1.00 54.25 113 THR A C 1
ATOM 858 O O . THR A 1 113 ? 14.344 16.975 -30.551 1.00 54.25 113 THR A O 1
ATOM 861 N N . VAL A 1 114 ? 12.173 16.578 -30.951 1.00 54.31 114 VAL A N 1
ATOM 862 C CA . VAL A 1 114 ? 11.632 17.135 -29.700 1.00 54.31 114 VAL A CA 1
ATOM 863 C C . VAL A 1 114 ? 11.811 16.165 -28.521 1.00 54.31 114 VAL A C 1
ATOM 865 O O . VAL A 1 114 ? 12.097 16.593 -27.409 1.00 54.31 114 VAL A O 1
ATOM 868 N N . GLU A 1 115 ? 11.710 14.855 -28.759 1.00 54.03 115 GLU A N 1
ATOM 869 C CA . GLU A 1 115 ? 11.897 13.819 -27.728 1.00 54.03 115 GLU A CA 1
ATOM 870 C C . GLU A 1 115 ? 13.378 13.624 -27.372 1.00 54.03 115 GLU A C 1
ATOM 872 O O . GLU A 1 115 ? 13.709 13.191 -26.268 1.00 54.03 115 GLU A O 1
ATOM 877 N N . MET A 1 116 ? 14.277 13.993 -28.289 1.00 51.28 116 MET A N 1
ATOM 878 C CA . MET A 1 116 ? 15.722 13.978 -28.059 1.00 51.28 116 MET A CA 1
ATOM 879 C C . MET A 1 116 ? 16.165 15.067 -27.070 1.00 51.28 116 MET A C 1
ATOM 881 O O . MET A 1 116 ? 16.993 14.785 -26.208 1.00 51.28 116 MET A O 1
ATOM 885 N N . GLU A 1 117 ? 15.578 16.269 -27.124 1.00 51.66 117 GLU A N 1
ATOM 886 C CA . GLU A 1 117 ? 15.917 17.374 -26.207 1.00 51.66 117 GLU A CA 1
ATOM 887 C C . GLU A 1 117 ? 15.436 17.123 -24.762 1.00 51.66 117 GLU A C 1
ATOM 889 O O . GLU A 1 117 ? 16.082 17.552 -23.809 1.00 51.66 117 GLU A O 1
ATOM 894 N N . GLU A 1 118 ? 14.337 16.382 -24.565 1.00 52.84 118 GLU A N 1
ATOM 895 C CA . GLU A 1 118 ? 13.863 15.975 -23.227 1.00 52.84 118 GLU A CA 1
ATOM 896 C C . GLU A 1 118 ? 14.578 14.723 -22.679 1.00 52.84 118 GLU A C 1
ATOM 898 O O . GLU A 1 118 ? 14.513 14.434 -21.476 1.00 52.84 118 GLU A O 1
ATOM 903 N N . ALA A 1 119 ? 15.257 13.966 -23.549 1.00 54.50 119 ALA A N 1
ATOM 904 C CA . ALA A 1 119 ? 16.074 12.807 -23.197 1.00 54.50 119 ALA A CA 1
ATOM 905 C C . ALA A 1 119 ? 17.515 13.168 -22.795 1.00 54.50 119 ALA A C 1
ATOM 907 O O . ALA A 1 119 ? 18.208 12.326 -22.216 1.00 54.50 119 ALA A O 1
ATOM 908 N N . GLU A 1 120 ? 17.964 14.399 -23.055 1.00 55.28 120 GLU A N 1
ATOM 909 C CA . GLU A 1 120 ? 19.314 14.845 -22.720 1.00 55.28 120 GLU A CA 1
ATOM 910 C C . GLU A 1 120 ? 19.459 15.189 -21.230 1.00 55.28 120 GLU A C 1
ATOM 912 O O . GLU A 1 120 ? 19.178 16.291 -20.758 1.00 55.28 120 GLU A O 1
ATOM 917 N N . GLY A 1 121 ? 19.978 14.215 -20.483 1.00 68.75 121 GLY A N 1
ATOM 918 C CA . GLY A 1 121 ? 20.529 14.412 -19.146 1.00 68.75 121 GLY A CA 1
ATOM 919 C C . GLY A 1 121 ? 19.630 13.958 -17.993 1.00 68.75 121 GLY A C 1
ATOM 920 O O . GLY A 1 121 ? 18.402 14.020 -18.033 1.00 68.75 121 GLY A O 1
ATOM 921 N N . GLY A 1 122 ? 20.284 13.502 -16.923 1.00 73.19 122 GLY A N 1
ATOM 922 C CA . GLY A 1 122 ? 19.647 13.022 -15.697 1.00 73.19 122 GLY A CA 1
ATOM 923 C C . GLY A 1 122 ? 19.923 11.554 -15.391 1.00 73.19 122 GLY A C 1
ATOM 924 O O . GLY A 1 122 ? 20.333 10.781 -16.254 1.00 73.19 122 GLY A O 1
ATOM 925 N N . THR A 1 123 ? 19.696 11.176 -14.136 1.00 84.50 123 THR A N 1
ATOM 926 C CA . THR A 1 123 ? 19.855 9.798 -13.662 1.00 84.50 123 THR A CA 1
ATOM 927 C C . THR A 1 123 ? 18.495 9.117 -13.665 1.00 84.50 123 THR A C 1
ATOM 929 O O . THR A 1 123 ? 17.529 9.637 -13.100 1.00 84.50 123 THR A O 1
ATOM 932 N N . LEU A 1 124 ? 18.412 7.945 -14.291 1.00 87.69 124 LEU A N 1
ATOM 933 C CA . LEU A 1 124 ? 17.242 7.083 -14.172 1.00 87.69 124 LEU A CA 1
ATOM 934 C C . LEU A 1 124 ? 17.349 6.260 -12.891 1.00 87.69 124 LEU A C 1
ATOM 936 O O . LEU A 1 124 ? 18.357 5.598 -12.654 1.00 87.69 124 LEU A O 1
ATOM 940 N N . VAL A 1 125 ? 16.302 6.294 -12.074 1.00 89.94 125 VAL A N 1
ATOM 941 C CA . VAL A 1 125 ? 16.204 5.506 -10.845 1.00 89.94 125 VAL A CA 1
ATOM 942 C C . VAL A 1 125 ? 15.130 4.451 -11.036 1.00 89.94 125 VAL A C 1
ATOM 944 O O . VAL A 1 125 ? 13.948 4.783 -11.110 1.00 89.94 125 VAL A O 1
ATOM 947 N N . PHE A 1 126 ? 15.549 3.189 -11.101 1.00 91.94 126 PHE A N 1
ATOM 948 C CA . PHE A 1 126 ? 14.657 2.044 -10.967 1.00 91.94 126 PHE A CA 1
ATOM 949 C C . PHE A 1 126 ? 14.441 1.767 -9.476 1.00 91.94 126 PHE A C 1
ATOM 951 O O . PHE A 1 126 ? 15.401 1.507 -8.747 1.00 91.94 126 PHE A O 1
ATOM 958 N N . ARG A 1 127 ? 13.194 1.861 -9.009 1.00 92.25 127 ARG A N 1
ATOM 959 C CA . ARG A 1 127 ? 12.833 1.712 -7.596 1.00 92.25 127 ARG A CA 1
ATOM 960 C C . ARG A 1 127 ? 11.764 0.644 -7.422 1.00 92.25 127 ARG A C 1
ATOM 962 O O . ARG A 1 127 ? 10.740 0.682 -8.098 1.00 92.25 127 ARG A O 1
ATOM 969 N N . PHE A 1 128 ? 11.988 -0.240 -6.457 1.00 92.31 128 PHE A N 1
ATOM 970 C CA . PHE A 1 128 ? 10.948 -1.067 -5.859 1.00 92.31 128 PHE A CA 1
ATOM 971 C C . PHE A 1 128 ? 10.513 -0.440 -4.534 1.00 92.31 128 PHE A C 1
ATOM 973 O O . PHE A 1 128 ? 11.351 -0.112 -3.693 1.00 92.31 128 PHE A O 1
ATOM 980 N N . GLU A 1 129 ? 9.209 -0.274 -4.356 1.00 91.94 129 GLU A N 1
ATOM 981 C CA . GLU A 1 129 ? 8.590 0.099 -3.089 1.00 91.94 129 GLU A CA 1
ATOM 982 C C . GLU A 1 129 ? 7.718 -1.061 -2.613 1.00 91.94 129 GLU A C 1
ATOM 984 O O . GLU A 1 129 ? 6.867 -1.518 -3.381 1.00 91.94 129 GLU A O 1
ATOM 989 N N . PRO A 1 130 ? 7.915 -1.549 -1.378 1.00 92.75 130 PRO A N 1
ATOM 990 C CA . PRO A 1 130 ? 7.133 -2.658 -0.854 1.00 92.75 130 PRO A CA 1
ATOM 991 C C . PRO A 1 130 ? 5.680 -2.248 -0.576 1.00 92.75 130 PRO A C 1
ATOM 993 O O . PRO A 1 130 ? 5.326 -1.069 -0.624 1.00 92.75 130 PRO A O 1
ATOM 996 N N . LEU A 1 131 ? 4.850 -3.241 -0.246 1.00 93.81 131 LEU A N 1
ATOM 997 C CA . LEU A 1 131 ? 3.515 -3.050 0.324 1.00 93.81 131 LEU A CA 1
ATOM 998 C C . LEU A 1 131 ? 3.566 -2.081 1.511 1.00 93.81 131 LEU A C 1
ATOM 1000 O O . LEU A 1 131 ? 4.366 -2.258 2.431 1.00 93.81 131 LEU A O 1
ATOM 1004 N N . ILE A 1 132 ? 2.669 -1.098 1.505 1.00 93.50 132 ILE A N 1
ATOM 1005 C CA . ILE A 1 132 ? 2.439 -0.202 2.634 1.00 93.50 132 ILE A CA 1
ATOM 1006 C C . ILE A 1 132 ? 0.949 -0.188 2.961 1.00 93.50 132 ILE A C 1
ATOM 1008 O O . ILE A 1 132 ? 0.120 0.072 2.092 1.00 93.50 132 ILE A O 1
ATOM 1012 N N . VAL A 1 133 ? 0.609 -0.432 4.226 1.00 94.56 133 VAL A N 1
ATOM 1013 C CA . VAL A 1 133 ? -0.762 -0.330 4.738 1.00 94.56 133 VAL A CA 1
ATOM 1014 C C . VAL A 1 133 ? -0.758 0.641 5.909 1.00 94.56 133 VAL A C 1
ATOM 1016 O O . VAL A 1 133 ? -0.150 0.359 6.940 1.00 94.56 133 VAL A O 1
ATOM 1019 N N . ALA A 1 134 ? -1.425 1.786 5.763 1.00 93.94 134 ALA A N 1
ATOM 1020 C CA . ALA A 1 134 ? -1.631 2.701 6.878 1.00 93.94 134 ALA A CA 1
ATOM 1021 C C . ALA A 1 134 ? -2.943 2.360 7.590 1.00 93.94 134 ALA A C 1
ATOM 1023 O O . ALA A 1 134 ? -4.016 2.396 6.983 1.00 93.94 134 ALA A O 1
ATOM 1024 N N . VAL A 1 135 ? -2.863 2.060 8.886 1.00 95.69 135 VAL A N 1
ATOM 1025 C CA . VAL A 1 135 ? -4.018 1.691 9.714 1.00 95.69 135 VAL A CA 1
ATOM 1026 C C . VAL A 1 135 ? -4.167 2.688 10.850 1.00 95.69 135 VAL A C 1
ATOM 1028 O O . VAL A 1 135 ? -3.244 2.887 11.637 1.00 95.69 135 VAL A O 1
ATOM 1031 N N . GLU A 1 136 ? -5.342 3.298 10.955 1.00 95.50 136 GLU A N 1
ATOM 1032 C CA . GLU A 1 136 ? -5.704 4.049 12.146 1.00 95.50 136 GLU A CA 1
ATOM 1033 C C . GLU A 1 136 ? -6.272 3.087 13.194 1.00 95.50 136 GLU A C 1
ATOM 1035 O O . GLU A 1 136 ? -7.170 2.282 12.921 1.00 95.50 136 GLU A O 1
ATOM 1040 N N . CYS A 1 137 ? -5.724 3.171 14.405 1.00 96.00 137 CYS A N 1
ATOM 1041 C CA . CYS A 1 137 ? -6.080 2.313 15.526 1.00 96.00 137 CYS A CA 1
ATOM 1042 C C . CYS A 1 137 ? -6.901 3.091 16.554 1.00 96.00 137 CYS A C 1
ATOM 1044 O O . CYS A 1 137 ? -6.693 4.287 16.765 1.00 96.00 137 CYS A O 1
ATOM 1046 N N . LYS A 1 138 ? -7.834 2.399 17.209 1.00 95.94 138 LYS A N 1
ATOM 1047 C CA . LYS A 1 138 ? -8.732 2.989 18.209 1.00 95.94 138 LYS A CA 1
ATOM 1048 C C . LYS A 1 138 ? -7.990 3.616 19.389 1.00 95.94 138 LYS A C 1
ATOM 1050 O O . LYS A 1 138 ? -8.402 4.663 19.887 1.00 95.94 138 LYS A O 1
ATOM 1055 N N . ASP A 1 139 ? -6.921 2.964 19.824 1.00 94.56 139 ASP A N 1
ATOM 1056 C CA . ASP A 1 139 ? -6.058 3.381 20.919 1.00 94.56 139 ASP A CA 1
ATOM 1057 C C . ASP A 1 139 ? -4.654 2.776 20.752 1.00 94.56 139 ASP A C 1
ATOM 1059 O O . ASP A 1 139 ? -4.393 1.988 19.838 1.00 94.56 139 ASP A O 1
ATOM 1063 N N . VAL A 1 140 ? -3.739 3.178 21.636 1.00 94.88 140 VAL A N 1
ATOM 1064 C CA . VAL A 1 140 ? -2.336 2.737 21.620 1.00 94.88 140 VAL A CA 1
ATOM 1065 C C . VAL A 1 140 ? -2.216 1.230 21.847 1.00 94.88 140 VAL A C 1
ATOM 1067 O O . VAL A 1 140 ? -1.362 0.596 21.241 1.00 94.88 140 VAL A O 1
ATOM 1070 N N . MET A 1 141 ? -3.082 0.628 22.670 1.00 96.25 141 MET A N 1
ATOM 1071 C CA . MET A 1 141 ? -3.019 -0.814 22.925 1.00 96.25 141 MET A CA 1
ATOM 1072 C C . MET A 1 141 ? -3.351 -1.608 21.660 1.00 96.25 141 MET A C 1
ATOM 1074 O O . MET A 1 141 ? -2.627 -2.537 21.310 1.00 96.25 141 MET A O 1
ATOM 1078 N N . ALA A 1 142 ? -4.395 -1.198 20.935 1.00 96.75 142 ALA A N 1
ATOM 1079 C CA . ALA A 1 142 ? -4.750 -1.792 19.654 1.00 96.75 142 ALA A CA 1
ATOM 1080 C C . ALA A 1 142 ? -3.632 -1.605 18.608 1.00 96.75 142 ALA A C 1
ATOM 1082 O O . ALA A 1 142 ? -3.352 -2.525 17.839 1.00 96.75 142 ALA A O 1
ATOM 1083 N N . ALA A 1 143 ? -2.967 -0.442 18.589 1.00 96.19 143 ALA A N 1
ATOM 1084 C CA . ALA A 1 143 ? -1.832 -0.192 17.697 1.00 96.19 143 ALA A CA 1
ATOM 1085 C C . ALA A 1 143 ? -0.652 -1.134 17.983 1.00 96.19 143 ALA A C 1
ATOM 1087 O O . ALA A 1 143 ? -0.129 -1.762 17.062 1.00 96.19 143 ALA A O 1
ATOM 1088 N N . GLN A 1 144 ? -0.288 -1.297 19.257 1.00 96.94 144 GLN A N 1
ATOM 1089 C CA . GLN A 1 144 ? 0.787 -2.193 19.690 1.00 96.94 144 GLN A CA 1
ATOM 1090 C C . GLN A 1 144 ? 0.501 -3.652 19.323 1.00 96.94 144 GLN A C 1
ATOM 1092 O O . GLN A 1 144 ? 1.388 -4.355 18.837 1.00 96.94 144 GLN A O 1
ATOM 1097 N N . GLU A 1 145 ? -0.741 -4.105 19.515 1.00 97.50 145 GLU A N 1
ATOM 1098 C CA . GLU A 1 145 ? -1.176 -5.454 19.139 1.00 97.50 145 GLU A CA 1
ATOM 1099 C C . GLU A 1 145 ? -1.081 -5.680 17.624 1.00 97.50 145 GLU A C 1
ATOM 1101 O O . GLU A 1 145 ? -0.561 -6.707 17.170 1.00 97.50 145 GLU A O 1
ATOM 1106 N N . LEU A 1 146 ? -1.527 -4.701 16.830 1.00 97.44 146 LEU A N 1
ATOM 1107 C CA . LEU A 1 146 ? -1.450 -4.767 15.376 1.00 97.44 146 LEU A CA 1
ATOM 1108 C C . LEU A 1 146 ? 0.003 -4.796 14.888 1.00 97.44 146 LEU A C 1
ATOM 1110 O O . LEU A 1 146 ? 0.341 -5.627 14.047 1.00 97.44 146 LEU A O 1
ATOM 1114 N N . VAL A 1 147 ? 0.873 -3.937 15.428 1.00 97.50 147 VAL A N 1
ATOM 1115 C CA . VAL A 1 147 ? 2.302 -3.901 15.077 1.00 97.50 147 VAL A CA 1
ATOM 1116 C C . VAL A 1 147 ? 2.986 -5.218 15.440 1.00 97.50 147 VAL A C 1
ATOM 1118 O O . VAL A 1 147 ? 3.705 -5.778 14.613 1.00 97.50 147 VAL A O 1
ATOM 1121 N N . ALA A 1 148 ? 2.730 -5.762 16.633 1.00 97.88 148 ALA A N 1
ATOM 1122 C CA . ALA A 1 148 ? 3.281 -7.053 17.041 1.00 97.88 148 ALA A CA 1
ATOM 1123 C C . ALA A 1 148 ? 2.840 -8.186 16.099 1.00 97.88 148 ALA A C 1
ATOM 1125 O O . ALA A 1 148 ? 3.664 -9.002 15.679 1.00 97.88 148 ALA A O 1
ATOM 1126 N N . THR A 1 149 ? 1.559 -8.197 15.717 1.00 97.81 149 THR A N 1
ATOM 1127 C CA . THR A 1 149 ? 1.002 -9.160 14.757 1.00 97.81 149 THR A CA 1
ATOM 1128 C C . THR A 1 149 ? 1.652 -9.011 13.382 1.00 97.81 149 THR A C 1
ATOM 1130 O O . THR A 1 149 ? 2.092 -9.998 12.796 1.00 97.81 149 THR A O 1
ATOM 1133 N N . ALA A 1 150 ? 1.781 -7.781 12.879 1.00 97.38 150 ALA A N 1
ATOM 1134 C CA . ALA A 1 150 ? 2.395 -7.503 11.586 1.00 97.38 150 ALA A CA 1
ATOM 1135 C C . ALA A 1 150 ? 3.858 -7.978 11.542 1.00 97.38 150 ALA A C 1
ATOM 1137 O O . ALA A 1 150 ? 4.249 -8.694 10.616 1.00 97.38 150 ALA A O 1
ATOM 1138 N N . ILE A 1 151 ? 4.645 -7.683 12.582 1.00 97.81 151 ILE A N 1
ATOM 1139 C CA . ILE A 1 151 ? 6.033 -8.149 12.703 1.00 97.81 151 ILE A CA 1
ATOM 1140 C C . ILE A 1 151 ? 6.096 -9.682 12.729 1.00 97.81 151 ILE A C 1
ATOM 1142 O O . ILE A 1 151 ? 6.925 -10.268 12.029 1.00 97.81 151 ILE A O 1
ATOM 1146 N N . ALA A 1 152 ? 5.207 -10.343 13.479 1.00 98.06 152 ALA A N 1
ATOM 1147 C CA . ALA A 1 152 ? 5.129 -11.805 13.526 1.00 98.06 152 ALA A CA 1
ATOM 1148 C C . ALA A 1 152 ? 4.771 -12.427 12.162 1.00 98.06 152 ALA A C 1
ATOM 1150 O O . ALA A 1 152 ? 5.243 -13.517 11.839 1.00 98.06 152 ALA A O 1
ATOM 1151 N N . CYS A 1 153 ? 4.002 -11.715 11.334 1.00 96.75 153 CYS A N 1
ATOM 1152 C CA . CYS A 1 153 ? 3.684 -12.093 9.956 1.00 96.75 153 CYS A CA 1
ATOM 1153 C C . CYS A 1 153 ? 4.776 -11.722 8.931 1.00 96.75 153 CYS A C 1
ATOM 1155 O O . CYS A 1 153 ? 4.604 -11.988 7.744 1.00 96.75 153 CYS A O 1
ATOM 1157 N N . GLY A 1 154 ? 5.900 -11.137 9.359 1.00 96.56 154 GLY A N 1
ATOM 1158 C CA . GLY A 1 154 ? 7.037 -10.805 8.495 1.00 96.56 154 GLY A CA 1
ATOM 1159 C C . GLY A 1 154 ? 7.120 -9.342 8.050 1.00 96.56 154 GLY A C 1
ATOM 1160 O O . GLY A 1 154 ? 8.094 -8.975 7.391 1.00 96.56 154 GLY A O 1
ATOM 1161 N N . PHE A 1 155 ? 6.180 -8.482 8.455 1.00 95.94 155 PHE A N 1
ATOM 1162 C CA . PHE A 1 155 ? 6.233 -7.035 8.220 1.00 95.94 155 PHE A CA 1
ATOM 1163 C C . PHE A 1 155 ? 7.141 -6.361 9.258 1.00 95.94 155 PHE A C 1
ATOM 1165 O O . PHE A 1 155 ? 6.699 -5.684 10.180 1.00 95.94 155 PHE A O 1
ATOM 1172 N N . ARG A 1 156 ? 8.451 -6.598 9.135 1.00 95.44 156 ARG A N 1
ATOM 1173 C CA . ARG A 1 156 ? 9.463 -6.174 10.124 1.00 95.44 156 ARG A CA 1
ATOM 1174 C C . ARG A 1 156 ? 9.568 -4.659 10.295 1.00 95.44 156 ARG A C 1
ATOM 1176 O O . ARG A 1 156 ? 9.916 -4.206 11.376 1.00 95.44 156 ARG A O 1
ATOM 1183 N N . GLU A 1 157 ? 9.234 -3.909 9.247 1.00 94.69 157 GLU A N 1
ATOM 1184 C CA . GLU A 1 157 ? 9.271 -2.441 9.221 1.00 94.69 157 GLU A CA 1
ATOM 1185 C C . GLU A 1 157 ? 7.936 -1.804 9.663 1.00 94.69 157 GLU A C 1
ATOM 1187 O O . GLU A 1 157 ? 7.651 -0.649 9.347 1.00 94.69 157 GLU A O 1
ATOM 1192 N N . SER A 1 158 ? 7.074 -2.555 10.360 1.00 95.69 158 SER A N 1
ATOM 1193 C CA . SER A 1 158 ? 5.862 -2.012 10.978 1.00 95.69 158 SER A CA 1
ATOM 1194 C C . SER A 1 158 ? 6.190 -1.197 12.229 1.00 95.69 158 SER A C 1
ATOM 1196 O O . SER A 1 158 ? 7.010 -1.596 13.054 1.00 95.69 158 SER A O 1
ATOM 1198 N N . GLY A 1 159 ? 5.503 -0.069 12.404 1.00 93.62 159 GLY A N 1
ATOM 1199 C CA . GLY A 1 159 ? 5.687 0.802 13.558 1.00 93.62 159 GLY A CA 1
ATOM 1200 C C . GLY A 1 159 ? 4.543 1.793 13.731 1.00 93.62 159 GLY A C 1
ATOM 1201 O O . GLY A 1 159 ? 3.663 1.915 12.879 1.00 93.62 159 GLY A O 1
ATOM 1202 N N . GLU A 1 160 ? 4.570 2.503 14.853 1.00 89.50 160 GLU A N 1
ATOM 1203 C CA . GLU A 1 160 ? 3.589 3.531 15.191 1.00 89.50 160 GLU A CA 1
ATOM 1204 C C . GLU A 1 160 ? 4.069 4.909 14.726 1.00 89.50 160 GLU A C 1
ATOM 1206 O O . GLU A 1 160 ? 5.230 5.281 14.912 1.00 89.50 160 GLU A O 1
ATOM 1211 N N . LEU A 1 161 ? 3.160 5.694 14.150 1.00 83.38 161 LEU A N 1
ATOM 1212 C CA . LEU A 1 161 ? 3.408 7.084 13.785 1.00 83.38 161 LEU A CA 1
ATOM 1213 C C . LEU A 1 161 ? 2.403 7.977 14.506 1.00 83.38 161 LEU A C 1
ATOM 1215 O O . LEU A 1 161 ? 1.191 7.813 14.369 1.00 83.38 161 LEU A O 1
ATOM 1219 N N . ASN A 1 162 ? 2.906 8.966 15.240 1.00 67.69 162 ASN A N 1
ATOM 1220 C CA . ASN A 1 162 ? 2.060 9.989 15.843 1.00 67.69 162 ASN A CA 1
ATOM 1221 C C . ASN A 1 162 ? 1.583 10.955 14.748 1.00 67.69 162 ASN A C 1
ATOM 1223 O O . ASN A 1 162 ? 2.323 11.849 14.352 1.00 67.69 162 ASN A O 1
ATOM 1227 N N . SER A 1 163 ? 0.365 10.717 14.246 1.00 59.41 163 SER A N 1
ATOM 1228 C CA . SER A 1 163 ? -0.444 11.556 13.344 1.00 59.41 163 SER A CA 1
ATOM 1229 C C . SER A 1 163 ? 0.300 12.710 12.647 1.00 59.41 163 SER A C 1
ATOM 1231 O O . SER A 1 163 ? 0.154 13.879 13.013 1.00 59.41 163 SER A O 1
ATOM 1233 N N . LEU A 1 164 ? 0.998 12.394 11.557 1.00 45.25 164 LEU A N 1
ATOM 1234 C CA . LEU A 1 164 ? 1.225 13.313 10.444 1.00 45.25 164 LEU A CA 1
ATOM 1235 C C . LEU A 1 164 ? 0.860 12.562 9.163 1.00 45.25 164 LEU A C 1
ATOM 1237 O O . LEU A 1 164 ? 1.254 11.416 8.969 1.00 45.25 164 LEU A O 1
ATOM 1241 N N . HIS A 1 165 ? 0.027 13.200 8.346 1.00 46.31 165 HIS A N 1
ATOM 1242 C CA . HIS A 1 165 ? -0.609 12.635 7.163 1.00 46.31 165 HIS A CA 1
ATOM 1243 C C . HIS A 1 165 ? 0.417 11.975 6.226 1.00 46.31 165 HIS A C 1
ATOM 1245 O O . HIS A 1 165 ? 1.184 12.669 5.557 1.00 46.31 165 HIS A O 1
ATOM 1251 N N . LEU A 1 166 ? 0.399 10.644 6.140 1.00 43.41 166 LEU A N 1
ATOM 1252 C CA . LEU A 1 166 ? 1.071 9.914 5.070 1.00 43.41 166 LEU A CA 1
ATOM 1253 C C . LEU A 1 166 ? 0.154 9.903 3.843 1.00 43.41 166 LEU A C 1
ATOM 1255 O O . LEU A 1 166 ? -0.834 9.169 3.771 1.00 43.41 166 LEU A O 1
ATOM 1259 N N . HIS A 1 167 ? 0.476 10.762 2.882 1.00 43.16 167 HIS A N 1
ATOM 1260 C CA . HIS A 1 167 ? -0.040 10.668 1.522 1.00 43.16 167 HIS A CA 1
ATOM 1261 C C . HIS A 1 167 ? 0.981 9.869 0.697 1.00 43.16 167 HIS A C 1
ATOM 1263 O O . HIS A 1 167 ? 2.126 10.308 0.573 1.00 43.16 167 HIS A O 1
ATOM 1269 N N . PHE A 1 168 ? 0.581 8.694 0.202 1.00 43.97 168 PHE A N 1
ATOM 1270 C CA . PHE A 1 168 ? 1.385 7.821 -0.669 1.00 43.97 168 PHE A CA 1
ATOM 1271 C C . PHE A 1 168 ? 1.029 7.988 -2.148 1.00 43.97 168 PHE A C 1
ATOM 1273 O O . PHE A 1 168 ? -0.135 8.359 -2.426 1.00 43.97 168 PHE A O 1
#

Organism: Dendrobium chrysotoxum (NCBI:txid161865)

Radius of gyration: 21.96 Å; chains: 1; bounding box: 51×50×58 Å